Protein AF-A0A6I9YZN3-F1 (afdb_monomer_lite)

Structure (mmCIF, N/CA/C/O backbone):
data_AF-A0A6I9YZN3-F1
#
_entry.id   AF-A0A6I9YZN3-F1
#
loop_
_atom_site.group_PDB
_atom_site.id
_atom_site.type_symbol
_atom_site.label_atom_id
_atom_site.label_alt_id
_atom_site.label_comp_id
_atom_site.label_asym_id
_atom_site.label_entity_id
_atom_site.label_seq_id
_atom_site.pdbx_PDB_ins_code
_atom_site.Cartn_x
_atom_site.Cartn_y
_atom_site.Cartn_z
_atom_site.occupancy
_atom_site.B_iso_or_equiv
_atom_site.auth_seq_id
_atom_site.auth_comp_id
_atom_site.auth_asym_id
_atom_site.auth_atom_id
_atom_site.pdbx_PDB_model_num
ATOM 1 N N . MET A 1 1 ? -9.495 -5.097 -10.940 1.00 73.00 1 MET A N 1
ATOM 2 C CA . MET A 1 1 ? -10.754 -5.377 -11.654 1.00 73.00 1 MET A CA 1
ATOM 3 C C . MET A 1 1 ? -10.391 -5.830 -13.050 1.00 73.00 1 MET A C 1
ATOM 5 O O . MET A 1 1 ? -9.585 -5.156 -13.683 1.00 73.00 1 MET A O 1
ATOM 9 N N . LYS A 1 2 ? -10.881 -6.984 -13.492 1.00 85.25 2 LYS A N 1
ATOM 10 C CA . LYS A 1 2 ? -10.632 -7.451 -14.853 1.00 85.25 2 LYS A CA 1
ATOM 11 C C . LYS A 1 2 ? -11.448 -6.581 -15.829 1.00 85.25 2 LYS A C 1
ATOM 13 O O . LYS A 1 2 ? -12.649 -6.445 -15.596 1.00 85.25 2 LYS A O 1
ATOM 18 N N . PRO A 1 3 ? -10.837 -5.956 -16.854 1.00 89.50 3 PRO A N 1
ATOM 19 C CA . PRO A 1 3 ? -11.546 -5.014 -17.727 1.00 89.50 3 PRO A CA 1
ATOM 20 C C . PRO A 1 3 ? -12.723 -5.626 -18.494 1.00 89.50 3 PRO A C 1
ATOM 22 O O . PRO A 1 3 ? -13.697 -4.939 -18.764 1.00 89.50 3 PRO A O 1
ATOM 25 N N . ASP A 1 4 ? -12.628 -6.912 -18.823 1.00 93.38 4 ASP A N 1
ATOM 26 C CA . ASP A 1 4 ? -13.612 -7.672 -19.598 1.00 93.38 4 ASP A CA 1
ATOM 27 C C . ASP A 1 4 ? -14.873 -8.038 -18.802 1.00 93.38 4 ASP A C 1
ATOM 29 O O . ASP A 1 4 ? -15.977 -8.047 -19.336 1.00 93.38 4 ASP A O 1
ATOM 33 N N . SER A 1 5 ? -14.704 -8.352 -17.520 1.00 94.69 5 SER A N 1
ATOM 34 C CA . SER A 1 5 ? -15.726 -8.979 -16.678 1.00 94.69 5 SER A CA 1
ATOM 35 C C . SER A 1 5 ? -16.131 -8.129 -15.479 1.00 94.69 5 SER A C 1
ATOM 37 O O . SER A 1 5 ? -17.054 -8.492 -14.757 1.00 94.69 5 SER A O 1
ATOM 39 N N . GLY A 1 6 ? -15.417 -7.037 -15.194 1.00 92.88 6 GLY A N 1
ATOM 40 C CA . GLY A 1 6 ? -15.628 -6.238 -13.984 1.00 92.88 6 GLY A CA 1
ATOM 41 C C . GLY A 1 6 ? -15.268 -6.977 -12.686 1.00 92.88 6 GLY A C 1
ATOM 42 O O . GLY A 1 6 ? -15.415 -6.431 -11.594 1.00 92.88 6 GLY A O 1
ATOM 43 N N . ALA A 1 7 ? -14.750 -8.205 -12.770 1.00 94.56 7 ALA A N 1
ATOM 44 C CA . ALA A 1 7 ? -14.466 -9.017 -11.598 1.00 94.56 7 ALA A CA 1
ATOM 45 C C . ALA A 1 7 ? -13.313 -8.422 -10.774 1.00 94.56 7 ALA A C 1
ATOM 47 O O . ALA A 1 7 ? -12.235 -8.110 -11.298 1.00 94.56 7 ALA A O 1
ATOM 48 N N . VAL A 1 8 ? -13.507 -8.293 -9.461 1.00 91.69 8 VAL A N 1
ATOM 49 C CA . VAL A 1 8 ? -12.441 -7.903 -8.531 1.00 91.69 8 VAL A CA 1
ATOM 50 C C . VAL A 1 8 ? -11.494 -9.086 -8.349 1.00 91.69 8 VAL A C 1
ATOM 52 O O . VAL A 1 8 ? -11.886 -10.152 -7.893 1.00 91.69 8 VAL A O 1
ATOM 55 N N . SER A 1 9 ? -10.233 -8.896 -8.726 1.00 87.19 9 SER A N 1
ATOM 56 C CA . SER A 1 9 ? -9.204 -9.939 -8.666 1.00 87.19 9 SER A CA 1
ATOM 57 C C . SER A 1 9 ? -8.522 -10.037 -7.304 1.00 87.19 9 SER A C 1
ATOM 59 O O . SER A 1 9 ? -7.947 -11.071 -6.983 1.00 87.19 9 SER A O 1
ATOM 61 N N . PHE A 1 10 ? -8.520 -8.948 -6.533 1.00 88.94 10 PHE A N 1
ATOM 62 C CA . PHE A 1 10 ? -7.808 -8.865 -5.266 1.00 88.94 10 PHE A CA 1
ATOM 63 C C . PHE A 1 10 ? -8.362 -7.734 -4.400 1.00 88.94 10 PHE A C 1
ATOM 65 O O . PHE A 1 10 ? -8.725 -6.679 -4.922 1.00 88.94 10 PHE A O 1
ATOM 72 N N . VAL A 1 11 ? -8.371 -7.952 -3.085 1.00 91.50 11 VAL A N 1
ATOM 73 C CA . VAL A 1 11 ? -8.680 -6.950 -2.061 1.00 91.50 11 VAL A CA 1
ATOM 74 C C . VAL A 1 11 ? -7.557 -6.981 -1.030 1.00 91.50 11 VAL A C 1
ATOM 76 O O . VAL A 1 11 ? -7.203 -8.053 -0.538 1.00 91.50 11 VAL A O 1
ATOM 79 N N . LEU A 1 12 ? -7.011 -5.810 -0.704 1.00 93.19 12 LEU A N 1
ATOM 80 C CA . LEU A 1 12 ? -6.081 -5.621 0.407 1.00 93.19 12 LEU A CA 1
ATOM 81 C C . LEU A 1 12 ? -6.729 -4.695 1.427 1.00 93.19 12 LEU A C 1
ATOM 83 O O . LEU A 1 12 ? -7.221 -3.629 1.060 1.00 93.19 12 LEU A O 1
ATOM 87 N N . LEU A 1 13 ? -6.725 -5.105 2.690 1.00 92.44 13 LEU A N 1
ATOM 88 C CA . LEU A 1 13 ? -7.200 -4.270 3.787 1.00 92.44 13 LEU A CA 1
ATOM 89 C C . LEU A 1 13 ? -6.047 -3.430 4.340 1.00 92.44 13 LEU A C 1
ATOM 91 O O . LEU A 1 13 ? -4.896 -3.864 4.327 1.00 92.44 13 LEU A O 1
ATOM 95 N N . VAL A 1 14 ? -6.372 -2.242 4.840 1.00 92.94 14 VAL A N 1
ATOM 96 C CA . VAL A 1 14 ? -5.438 -1.394 5.585 1.00 92.94 14 VAL A CA 1
ATOM 97 C C . VAL A 1 14 ? -5.516 -1.775 7.058 1.00 92.94 14 VAL A C 1
ATOM 99 O O . VAL A 1 14 ? -6.610 -1.910 7.603 1.00 92.94 14 VAL A O 1
ATOM 102 N N . ASP A 1 15 ? -4.362 -1.916 7.698 1.00 93.38 15 ASP A N 1
ATOM 103 C CA . ASP A 1 15 ? -4.246 -2.135 9.135 1.00 93.38 15 ASP A CA 1
ATOM 104 C C . ASP A 1 15 ? -3.041 -1.372 9.705 1.00 93.38 15 ASP A C 1
ATOM 106 O O . ASP A 1 15 ? -2.413 -0.561 9.025 1.00 93.38 15 ASP A O 1
ATOM 110 N N . LYS A 1 16 ? -2.747 -1.604 10.980 1.00 92.75 16 LYS A N 1
ATOM 111 C CA . LYS A 1 16 ? -1.701 -0.907 11.733 1.00 92.75 16 LYS A CA 1
ATOM 112 C C . LYS A 1 16 ? -0.278 -1.136 11.205 1.00 92.75 16 LYS A C 1
ATOM 114 O O . LYS A 1 16 ? 0.579 -0.303 11.462 1.00 92.75 16 LYS A O 1
ATOM 119 N N . GLU A 1 17 ? -0.032 -2.231 10.483 1.00 94.38 17 GLU A N 1
ATOM 120 C CA . GLU A 1 17 ? 1.263 -2.533 9.853 1.00 94.38 17 GLU A CA 1
ATOM 121 C C . GLU A 1 17 ? 1.268 -2.151 8.367 1.00 94.38 17 GLU A C 1
ATOM 123 O O . GLU A 1 17 ? 2.126 -2.597 7.600 1.00 94.38 17 GLU A O 1
ATOM 128 N N . PHE A 1 18 ? 0.297 -1.336 7.938 1.00 96.69 18 PHE A N 1
ATOM 129 C CA . PHE A 1 18 ? 0.266 -0.820 6.583 1.00 96.69 18 PHE A CA 1
ATOM 130 C C . PHE A 1 18 ? 1.566 -0.081 6.273 1.00 96.69 18 PHE A C 1
ATOM 132 O O . PHE A 1 18 ? 1.907 0.914 6.916 1.00 96.69 18 PHE A O 1
ATOM 139 N N . SER A 1 19 ? 2.279 -0.544 5.252 1.00 97.12 19 SER A N 1
ATOM 140 C CA . SER A 1 19 ? 3.494 0.115 4.792 1.00 97.12 19 SER A CA 1
ATOM 141 C C . SER A 1 19 ? 3.633 0.042 3.283 1.00 97.12 19 SER A C 1
ATOM 143 O O . SER A 1 19 ? 3.126 -0.868 2.625 1.00 97.12 19 SER A O 1
ATOM 145 N N . ILE A 1 20 ? 4.326 1.037 2.737 1.00 97.75 20 ILE A N 1
ATOM 146 C CA . ILE A 1 20 ? 4.617 1.143 1.316 1.00 97.75 20 ILE A CA 1
ATOM 147 C C . ILE A 1 20 ? 6.130 1.165 1.128 1.00 97.75 20 ILE A C 1
ATOM 149 O O . ILE A 1 20 ? 6.838 1.946 1.760 1.00 97.75 20 ILE A O 1
ATOM 153 N N . LYS A 1 21 ? 6.628 0.320 0.226 1.00 97.81 21 LYS A N 1
ATOM 154 C CA . LYS A 1 21 ? 8.042 0.253 -0.151 1.00 97.81 21 LYS A CA 1
ATOM 155 C C . LYS A 1 21 ? 8.189 0.324 -1.661 1.00 97.81 21 LYS A C 1
ATOM 157 O O . LYS A 1 21 ? 7.406 -0.271 -2.400 1.00 97.81 21 LYS A O 1
ATOM 162 N N . ILE A 1 22 ? 9.202 1.041 -2.135 1.00 97.31 22 ILE A N 1
ATOM 163 C CA . ILE A 1 22 ? 9.393 1.306 -3.564 1.00 97.31 22 ILE A CA 1
ATOM 164 C C . ILE A 1 22 ? 10.802 0.909 -3.988 1.00 97.31 22 ILE A C 1
ATOM 166 O O . ILE A 1 22 ? 11.780 1.156 -3.289 1.00 97.31 22 ILE A O 1
ATOM 170 N N . GLY A 1 23 ? 10.903 0.340 -5.187 1.00 93.50 23 GLY A N 1
ATOM 171 C CA . GLY A 1 23 ? 12.172 0.107 -5.867 1.00 93.50 23 GLY A CA 1
ATOM 172 C C . GLY A 1 23 ? 12.638 -1.345 -5.836 1.00 93.50 23 GLY A C 1
ATOM 173 O O . GLY A 1 23 ? 12.110 -2.198 -5.123 1.00 93.50 23 GLY A O 1
ATOM 174 N N . LYS A 1 24 ? 13.650 -1.638 -6.659 1.00 94.44 24 LYS A N 1
ATOM 175 C CA . LYS A 1 24 ? 14.101 -3.011 -6.937 1.00 94.44 24 LYS A CA 1
ATOM 176 C C . LYS A 1 24 ? 14.565 -3.766 -5.693 1.00 94.44 24 LYS A C 1
ATOM 178 O O . LYS A 1 24 ? 14.306 -4.956 -5.599 1.00 94.44 24 LYS A O 1
ATOM 183 N N . LYS A 1 25 ? 15.236 -3.090 -4.759 1.00 95.31 25 LYS A N 1
ATOM 184 C CA . LYS A 1 25 ? 15.745 -3.720 -3.534 1.00 95.31 25 LYS A CA 1
ATOM 185 C C . LYS A 1 25 ? 14.611 -4.242 -2.646 1.00 95.31 25 LYS A C 1
ATOM 187 O O . LYS A 1 25 ? 14.704 -5.348 -2.141 1.00 95.31 25 LYS A O 1
ATOM 192 N N . GLU A 1 26 ? 13.539 -3.467 -2.509 1.00 95.38 26 GLU A N 1
ATOM 193 C CA . GLU A 1 26 ? 12.424 -3.790 -1.609 1.00 95.38 26 GLU A CA 1
ATOM 194 C C . GLU A 1 26 ? 11.379 -4.725 -2.238 1.00 95.38 26 GLU A C 1
ATOM 196 O O . GLU A 1 26 ? 10.598 -5.371 -1.538 1.00 95.38 26 GLU A O 1
ATOM 201 N N . THR A 1 27 ? 11.323 -4.761 -3.572 1.00 96.50 27 THR A N 1
ATOM 202 C CA . THR A 1 27 ? 10.222 -5.393 -4.324 1.00 96.50 27 THR A CA 1
ATOM 203 C C . THR A 1 27 ? 10.672 -6.476 -5.298 1.00 96.50 27 THR A C 1
ATOM 205 O O . THR A 1 27 ? 9.841 -7.047 -6.005 1.00 96.50 27 THR A O 1
ATOM 208 N N . GLU A 1 28 ? 11.985 -6.676 -5.430 1.00 96.19 28 GLU A N 1
ATOM 209 C CA . GLU A 1 28 ? 12.616 -7.554 -6.425 1.00 96.19 28 GLU A CA 1
ATOM 210 C C . GLU A 1 28 ? 12.203 -7.236 -7.880 1.00 96.19 28 GLU A C 1
ATOM 212 O O . GLU A 1 28 ? 12.475 -7.987 -8.814 1.00 96.19 28 GLU A O 1
ATOM 217 N N . THR A 1 29 ? 11.584 -6.070 -8.109 1.00 95.00 29 THR A N 1
ATOM 218 C CA . THR A 1 29 ? 11.037 -5.636 -9.397 1.00 95.00 29 THR A CA 1
ATOM 219 C C . THR A 1 29 ? 11.573 -4.253 -9.766 1.00 95.00 29 THR A C 1
ATOM 221 O O . THR A 1 29 ? 11.550 -3.329 -8.958 1.00 95.00 29 THR A O 1
ATOM 224 N N . LYS A 1 30 ? 12.030 -4.073 -11.018 1.00 92.62 30 LYS A N 1
ATOM 225 C CA . LYS A 1 30 ? 12.727 -2.857 -11.499 1.00 92.62 30 LYS A CA 1
ATOM 226 C C . LYS A 1 30 ? 12.017 -1.540 -11.130 1.00 92.62 30 LYS A C 1
ATOM 228 O O . LYS A 1 30 ? 12.694 -0.596 -10.737 1.00 92.62 30 LYS A O 1
ATOM 233 N N . TYR A 1 31 ? 10.684 -1.508 -11.192 1.00 96.31 31 TYR A N 1
ATOM 234 C CA . TYR A 1 31 ? 9.827 -0.388 -10.771 1.00 96.31 31 TYR A CA 1
ATOM 235 C C . TYR A 1 31 ? 8.665 -0.892 -9.905 1.00 96.31 31 TYR A C 1
ATOM 237 O O . TYR A 1 31 ? 7.499 -0.608 -1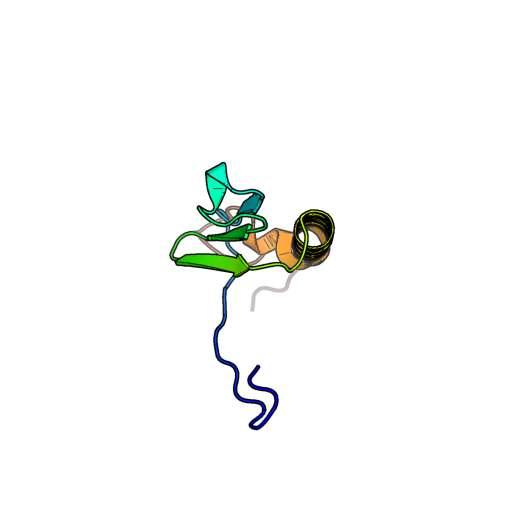0.176 1.00 96.31 31 TYR A O 1
ATOM 245 N N . GLY A 1 32 ? 8.978 -1.746 -8.931 1.00 97.81 32 GLY A N 1
ATOM 246 C CA . GLY A 1 32 ? 7.972 -2.296 -8.036 1.00 97.81 32 GLY A CA 1
ATOM 247 C C . GLY A 1 32 ? 7.564 -1.316 -6.939 1.00 97.81 32 GLY A C 1
ATOM 248 O O . GLY A 1 32 ? 8.384 -0.549 -6.427 1.00 97.81 32 GLY A O 1
ATOM 249 N N . LEU A 1 33 ? 6.292 -1.404 -6.573 1.00 98.06 33 LEU A N 1
ATOM 250 C CA . LEU A 1 33 ? 5.673 -0.796 -5.403 1.00 98.06 33 LEU A CA 1
ATOM 251 C C . LEU A 1 33 ? 5.084 -1.941 -4.571 1.00 98.06 33 LEU A C 1
ATOM 253 O O . LEU A 1 33 ? 4.214 -2.662 -5.053 1.00 98.06 33 LEU A O 1
ATOM 257 N N . ARG A 1 34 ? 5.581 -2.143 -3.353 1.00 97.56 34 ARG A N 1
ATOM 258 C CA . ARG A 1 34 ? 5.100 -3.164 -2.420 1.00 97.56 34 ARG A CA 1
ATOM 259 C C . ARG A 1 34 ? 4.258 -2.503 -1.343 1.00 97.56 34 ARG A C 1
ATOM 261 O O . ARG A 1 34 ? 4.688 -1.516 -0.756 1.00 97.56 34 ARG A O 1
ATOM 268 N N . ILE A 1 35 ? 3.081 -3.063 -1.107 1.00 97.69 35 ILE A N 1
ATOM 269 C CA . ILE A 1 35 ? 2.174 -2.678 -0.034 1.00 97.69 35 ILE A CA 1
ATOM 270 C C . ILE A 1 35 ? 2.061 -3.873 0.900 1.00 97.69 35 ILE A C 1
ATOM 272 O O . ILE A 1 35 ? 1.669 -4.957 0.462 1.00 97.69 35 ILE A O 1
ATOM 276 N N . ASP A 1 36 ? 2.408 -3.672 2.160 1.00 97.25 36 ASP A N 1
ATOM 277 C CA . ASP A 1 36 ? 2.332 -4.692 3.198 1.00 97.25 36 ASP A CA 1
ATOM 278 C C . ASP A 1 36 ? 1.233 -4.343 4.201 1.00 97.25 36 ASP A C 1
ATOM 280 O O . ASP A 1 36 ? 0.920 -3.172 4.405 1.00 97.25 36 ASP A O 1
ATOM 284 N N . ASN A 1 37 ? 0.648 -5.372 4.806 1.00 95.88 37 ASN A N 1
ATOM 285 C CA . ASN A 1 37 ? -0.191 -5.295 5.997 1.00 95.88 37 ASN A CA 1
ATOM 286 C C . ASN A 1 37 ? 0.144 -6.497 6.911 1.00 95.88 37 ASN A C 1
ATOM 288 O O . ASN A 1 37 ? 1.040 -7.281 6.587 1.00 95.88 37 ASN A O 1
ATOM 292 N N . LEU A 1 38 ? -0.568 -6.699 8.023 1.00 93.75 38 LEU A N 1
ATOM 293 C CA . LEU A 1 38 ? -0.280 -7.793 8.970 1.00 93.75 38 LEU A CA 1
ATOM 294 C C . LEU A 1 38 ? -0.293 -9.197 8.353 1.00 93.75 38 LEU A C 1
ATOM 296 O O . LEU A 1 38 ? 0.332 -10.112 8.881 1.00 93.75 38 LEU A O 1
ATOM 300 N N . SER A 1 39 ? -1.073 -9.401 7.294 1.00 94.69 39 SER A N 1
ATOM 301 C CA . SER A 1 39 ? -1.381 -10.732 6.764 1.00 94.69 39 SER A CA 1
ATOM 302 C C . SER A 1 39 ? -0.828 -10.983 5.366 1.00 94.69 39 SER A C 1
ATOM 304 O O . SER A 1 39 ? -0.714 -12.139 4.959 1.00 94.69 39 SER A O 1
ATOM 306 N N . ARG A 1 40 ? -0.587 -9.933 4.573 1.00 95.88 40 ARG A N 1
ATOM 307 C CA . ARG A 1 40 ? -0.322 -10.047 3.136 1.00 95.88 40 ARG A CA 1
ATOM 308 C C . ARG A 1 40 ? 0.586 -8.936 2.625 1.00 95.88 40 ARG A C 1
ATOM 310 O O . ARG A 1 40 ? 0.574 -7.811 3.112 1.00 95.88 40 ARG A O 1
ATOM 317 N N . SER A 1 41 ? 1.275 -9.269 1.541 1.00 95.38 41 SER A N 1
ATOM 318 C CA . SER A 1 41 ? 2.046 -8.345 0.714 1.00 95.38 41 SER A CA 1
ATOM 319 C C . SER A 1 41 ? 1.470 -8.320 -0.699 1.00 95.38 41 SER A C 1
ATOM 321 O O . SER A 1 41 ? 1.209 -9.372 -1.284 1.00 95.38 41 SER A O 1
ATOM 323 N N . LEU A 1 42 ? 1.300 -7.130 -1.270 1.00 95.94 42 LEU A N 1
ATOM 324 C CA . LEU A 1 42 ? 0.925 -6.915 -2.667 1.00 95.94 42 LEU A CA 1
ATOM 325 C C . LEU A 1 42 ? 2.053 -6.175 -3.383 1.00 95.94 42 LEU A C 1
ATOM 327 O O . LEU A 1 42 ? 2.448 -5.098 -2.952 1.00 95.94 42 LEU A O 1
ATOM 331 N N . ILE A 1 43 ? 2.532 -6.714 -4.506 1.00 96.25 43 ILE A N 1
ATOM 332 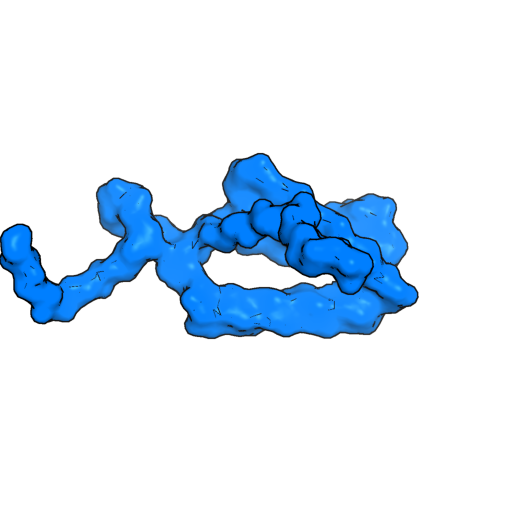C CA . ILE A 1 43 ? 3.514 -6.036 -5.361 1.00 96.25 43 ILE A CA 1
ATOM 333 C C . ILE A 1 43 ? 2.829 -5.568 -6.643 1.00 96.25 43 ILE A C 1
ATOM 335 O O . ILE A 1 43 ? 2.328 -6.370 -7.432 1.00 96.25 43 ILE A O 1
ATOM 339 N N . LEU A 1 44 ? 2.855 -4.259 -6.871 1.00 95.50 44 LEU A N 1
ATOM 340 C CA . LEU A 1 44 ? 2.432 -3.609 -8.101 1.00 95.50 44 LEU A CA 1
ATOM 341 C C . LEU A 1 44 ? 3.655 -3.379 -8.991 1.00 95.50 44 LEU A C 1
ATOM 343 O O . LEU A 1 44 ? 4.643 -2.770 -8.576 1.00 95.50 44 LEU A O 1
ATOM 347 N N . LYS A 1 45 ? 3.593 -3.870 -10.231 1.00 96.19 45 LYS A N 1
ATOM 348 C CA . LYS A 1 45 ? 4.627 -3.631 -11.243 1.00 96.19 45 LYS A CA 1
ATOM 349 C C . LYS A 1 45 ? 4.254 -2.389 -12.041 1.00 96.19 45 LYS A C 1
ATOM 351 O O . LYS A 1 45 ? 3.246 -2.393 -12.742 1.00 96.19 45 LYS A O 1
ATOM 356 N N . CYS A 1 46 ? 5.054 -1.334 -11.943 1.00 96.62 46 CYS A N 1
ATOM 357 C CA . CYS A 1 46 ? 4.815 -0.101 -12.683 1.00 96.62 46 CYS A CA 1
ATOM 358 C C . CYS A 1 46 ? 5.648 -0.040 -13.972 1.00 96.62 46 CYS A C 1
ATOM 360 O O . CYS A 1 46 ? 6.706 -0.657 -14.086 1.00 96.62 46 CYS A O 1
ATOM 362 N N . ASN A 1 47 ? 5.195 0.770 -14.931 1.00 95.69 47 ASN A N 1
ATOM 363 C CA . ASN A 1 47 ? 5.902 0.968 -16.204 1.00 95.69 47 ASN A CA 1
ATOM 364 C C . ASN A 1 47 ? 7.151 1.859 -16.069 1.00 95.69 47 ASN A C 1
ATOM 366 O O . ASN A 1 47 ? 8.022 1.841 -16.933 1.00 95.69 47 ASN A O 1
ATOM 370 N N . SER A 1 48 ? 7.243 2.659 -15.003 1.00 96.69 48 SER A N 1
ATOM 371 C CA . SER A 1 48 ? 8.374 3.549 -14.734 1.00 96.69 48 SER A CA 1
ATOM 372 C C . SER A 1 48 ? 8.540 3.784 -13.234 1.00 96.69 48 SER A C 1
ATOM 374 O O . SER A 1 48 ? 7.592 3.622 -12.461 1.00 96.69 48 SER A O 1
ATOM 376 N N . TYR A 1 49 ? 9.733 4.220 -12.821 1.00 96.38 49 TYR A N 1
ATOM 377 C CA . TYR A 1 49 ? 9.989 4.600 -11.429 1.00 96.38 49 TYR A CA 1
ATOM 378 C C . TYR A 1 49 ? 9.099 5.767 -10.978 1.00 96.38 49 TYR A C 1
ATOM 380 O O . TYR A 1 49 ? 8.563 5.751 -9.876 1.00 96.38 49 TYR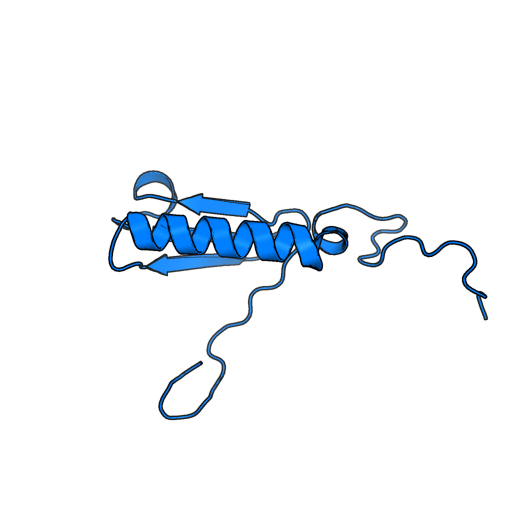 A O 1
ATOM 388 N N . ARG A 1 50 ? 8.858 6.742 -11.866 1.00 97.50 50 ARG A N 1
ATOM 389 C CA . ARG A 1 50 ? 7.959 7.869 -11.590 1.00 97.50 50 ARG A CA 1
ATOM 390 C C . ARG A 1 50 ? 6.525 7.409 -11.326 1.00 97.50 50 ARG A C 1
ATOM 392 O O . ARG A 1 50 ? 5.905 7.921 -10.405 1.00 97.50 50 ARG A O 1
ATOM 399 N N . HIS A 1 51 ? 6.014 6.430 -12.078 1.00 97.56 51 HIS A N 1
ATOM 400 C CA . HIS A 1 51 ? 4.700 5.848 -11.791 1.00 97.56 51 HIS A CA 1
ATOM 401 C C . HIS A 1 51 ? 4.664 5.143 -10.432 1.00 97.56 51 HIS A C 1
ATOM 403 O O . HIS A 1 51 ? 3.670 5.276 -9.728 1.00 97.56 51 HIS A O 1
ATOM 409 N N . ALA A 1 52 ? 5.729 4.431 -10.050 1.00 97.88 52 ALA A N 1
ATOM 410 C CA . ALA A 1 52 ? 5.802 3.801 -8.732 1.00 97.88 52 ALA A CA 1
ATOM 411 C C . ALA A 1 52 ? 5.753 4.844 -7.601 1.00 97.88 52 ALA A C 1
ATOM 413 O O . ALA A 1 52 ? 5.002 4.663 -6.648 1.00 97.88 52 ALA A O 1
ATOM 414 N N . LEU A 1 53 ? 6.482 5.959 -7.744 1.00 97.75 53 LEU A N 1
ATOM 415 C CA . LEU A 1 53 ? 6.432 7.081 -6.798 1.00 97.75 53 LEU A CA 1
ATOM 416 C C . LEU A 1 53 ? 5.049 7.734 -6.737 1.00 97.75 53 LEU A C 1
ATOM 418 O O . LEU A 1 53 ? 4.523 7.933 -5.649 1.00 97.75 53 L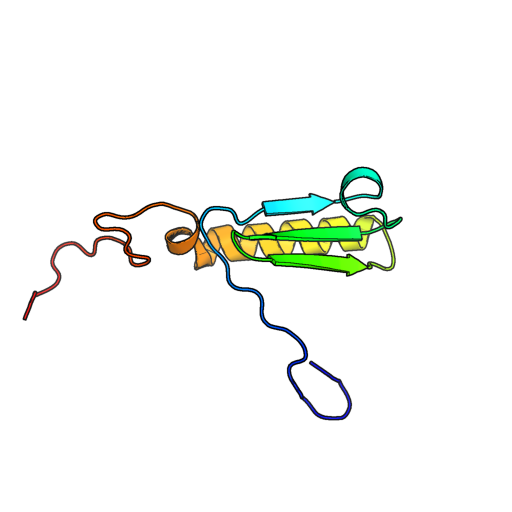EU A O 1
ATOM 422 N N . TRP A 1 54 ? 4.446 8.030 -7.892 1.00 97.94 54 TRP A N 1
ATOM 423 C CA . TRP A 1 54 ? 3.111 8.631 -7.962 1.00 97.94 54 TRP A CA 1
ATOM 424 C C . TRP A 1 54 ? 2.052 7.764 -7.285 1.00 97.94 54 TRP A C 1
ATOM 426 O O . TRP A 1 54 ? 1.261 8.270 -6.493 1.00 97.94 54 TRP A O 1
ATOM 436 N N . TRP A 1 55 ? 2.055 6.458 -7.561 1.00 97.75 55 TRP A N 1
ATOM 437 C CA . TRP A 1 55 ? 1.137 5.535 -6.903 1.00 97.75 55 TRP A CA 1
ATOM 438 C C . TRP A 1 55 ? 1.418 5.408 -5.411 1.00 97.75 55 TRP A C 1
ATOM 440 O O . TRP A 1 55 ? 0.474 5.440 -4.627 1.00 97.75 55 TRP A O 1
ATOM 450 N N . GLY A 1 56 ? 2.687 5.294 -5.011 1.00 97.50 56 GLY A N 1
ATOM 451 C CA . GLY A 1 56 ? 3.058 5.217 -3.601 1.00 97.50 56 GLY A CA 1
ATOM 452 C C . GLY A 1 56 ? 2.564 6.426 -2.811 1.00 97.50 56 GLY A C 1
ATOM 453 O O . GLY A 1 56 ? 1.834 6.252 -1.840 1.00 97.50 56 GLY A O 1
ATOM 454 N N . GLN A 1 57 ? 2.867 7.633 -3.292 1.00 97.88 57 GLN A N 1
ATOM 455 C CA . GLN A 1 57 ? 2.437 8.878 -2.660 1.00 97.88 57 GLN A CA 1
ATOM 456 C C . GLN A 1 57 ? 0.909 9.009 -2.634 1.00 97.88 57 GLN A C 1
ATOM 458 O O . GLN A 1 57 ? 0.336 9.298 -1.590 1.00 97.88 57 GLN A O 1
ATOM 463 N N . GLY A 1 58 ? 0.228 8.750 -3.755 1.00 98.12 58 GLY A N 1
ATOM 464 C CA . GLY A 1 58 ? -1.228 8.883 -3.822 1.00 98.12 58 GLY A CA 1
ATOM 465 C C . GLY A 1 58 ? -1.967 7.916 -2.890 1.00 98.12 58 GLY A C 1
ATOM 466 O O . GLY A 1 58 ? -2.951 8.296 -2.256 1.00 98.12 58 GLY A O 1
ATOM 467 N N . ILE A 1 59 ? -1.487 6.673 -2.770 1.00 97.25 59 ILE A N 1
ATOM 468 C CA . ILE A 1 59 ? -2.065 5.690 -1.844 1.00 97.25 59 ILE A CA 1
ATOM 469 C C . ILE A 1 59 ? -1.770 6.091 -0.398 1.00 97.25 59 ILE A C 1
ATOM 471 O O . ILE A 1 59 ? -2.680 6.055 0.430 1.00 97.25 59 ILE A O 1
ATOM 475 N N . GLU A 1 60 ? -0.535 6.493 -0.092 1.00 97.00 60 GLU A N 1
ATOM 476 C CA . GLU A 1 60 ? -0.157 6.942 1.248 1.00 97.00 60 GLU A CA 1
ATOM 477 C C . GLU A 1 60 ? -1.008 8.133 1.696 1.00 97.00 60 GLU A C 1
ATOM 479 O O . GLU A 1 60 ? -1.635 8.071 2.750 1.00 97.00 60 GLU A O 1
ATOM 484 N N . GLU A 1 61 ? -1.127 9.174 0.872 1.00 98.06 61 GLU A N 1
ATOM 485 C CA . GLU A 1 61 ? -1.957 10.345 1.161 1.00 98.06 61 GLU A CA 1
ATOM 486 C C . GLU A 1 61 ? -3.431 9.968 1.358 1.00 98.06 61 GLU A C 1
ATOM 488 O O . GLU A 1 61 ? -4.078 10.444 2.295 1.00 98.06 61 GLU A O 1
ATOM 493 N N . PHE A 1 62 ? -3.973 9.078 0.521 1.00 97.56 62 PHE A N 1
ATOM 494 C CA . PHE A 1 62 ? -5.353 8.615 0.650 1.00 97.56 62 PHE A CA 1
ATOM 495 C C . PHE A 1 62 ? -5.588 7.869 1.967 1.00 97.56 62 PHE A C 1
ATOM 497 O O . PHE A 1 62 ? -6.576 8.130 2.661 1.00 97.56 62 PHE A O 1
ATOM 504 N N . VAL A 1 63 ? -4.690 6.952 2.325 1.00 96.12 63 VAL A N 1
ATOM 505 C CA . VAL A 1 63 ? -4.786 6.147 3.547 1.00 96.12 63 VAL A CA 1
ATOM 506 C C . VAL A 1 63 ? -4.555 7.014 4.782 1.00 96.12 63 VAL A C 1
ATOM 508 O O . VAL A 1 63 ? -5.311 6.920 5.747 1.00 96.12 63 VAL A O 1
ATOM 511 N N . GLN A 1 64 ? -3.598 7.936 4.737 1.00 94.94 64 GLN A N 1
ATOM 512 C CA . GLN A 1 64 ? -3.389 8.902 5.809 1.00 94.94 64 GLN A CA 1
ATOM 513 C C . GLN A 1 64 ? -4.567 9.861 5.949 1.00 94.94 64 GLN A C 1
ATOM 515 O O . GLN A 1 64 ? -4.864 10.283 7.055 1.00 94.94 64 GLN A O 1
ATOM 520 N N . LYS A 1 65 ? -5.284 10.215 4.882 1.00 96.06 65 LYS A N 1
ATOM 521 C CA . LYS A 1 65 ? -6.456 11.095 4.992 1.00 96.06 65 LYS A CA 1
ATOM 522 C C . LYS A 1 65 ? -7.695 10.362 5.507 1.00 96.06 65 LYS A C 1
ATOM 524 O O . LYS A 1 65 ? -8.391 10.887 6.371 1.00 96.06 65 LYS A O 1
ATOM 529 N N . ASN A 1 66 ? -7.964 9.164 4.991 1.00 94.50 66 ASN A N 1
ATOM 530 C CA . ASN A 1 66 ? -9.251 8.482 5.173 1.00 94.50 66 ASN A CA 1
ATOM 531 C C . ASN A 1 66 ? -9.176 7.243 6.081 1.00 94.50 66 ASN A C 1
ATOM 533 O O . ASN A 1 66 ? -10.194 6.782 6.587 1.00 94.50 66 ASN A O 1
ATOM 537 N N . GLY A 1 67 ? -7.981 6.695 6.292 1.00 91.69 67 GLY A N 1
ATOM 538 C CA . GLY A 1 67 ? -7.749 5.414 6.957 1.00 91.69 67 GLY A CA 1
ATOM 539 C C . GLY A 1 67 ? -7.059 5.501 8.318 1.00 91.69 67 GLY A C 1
ATOM 540 O O . GLY A 1 67 ? -6.744 4.455 8.876 1.00 91.69 67 GLY A O 1
ATOM 541 N N . LYS A 1 68 ? -6.840 6.698 8.889 1.00 91.00 68 LYS A N 1
ATOM 542 C CA . LYS A 1 68 ? -6.056 6.889 10.136 1.00 91.00 68 LYS A CA 1
ATOM 543 C C . LYS A 1 68 ? -6.467 5.988 11.296 1.00 91.00 68 LYS A C 1
ATOM 545 O O . LYS A 1 68 ? -5.628 5.620 12.110 1.00 91.00 68 LYS A O 1
ATOM 550 N N . ASN A 1 69 ? -7.752 5.655 11.401 1.00 90.94 69 ASN A N 1
ATOM 551 C CA . ASN A 1 69 ? -8.230 4.774 12.460 1.00 90.94 69 ASN A CA 1
ATOM 552 C C . ASN A 1 69 ? -7.657 3.362 12.313 1.00 90.94 69 ASN A C 1
ATOM 554 O O . ASN A 1 69 ? -7.310 2.754 13.311 1.00 90.94 69 ASN A O 1
ATOM 558 N N . PHE A 1 70 ? -7.470 2.858 11.101 1.00 91.88 70 PHE A N 1
ATOM 559 C CA . PHE A 1 70 ? -6.941 1.511 10.895 1.00 91.88 70 PHE A CA 1
ATOM 560 C C . PHE A 1 70 ? -5.427 1.426 11.111 1.00 91.88 70 PHE A C 1
ATOM 562 O O . PHE A 1 70 ? -4.926 0.350 11.411 1.00 91.88 70 PHE A O 1
ATOM 569 N N . LEU A 1 71 ? -4.716 2.554 11.023 1.00 92.44 71 LEU A N 1
ATOM 570 C CA .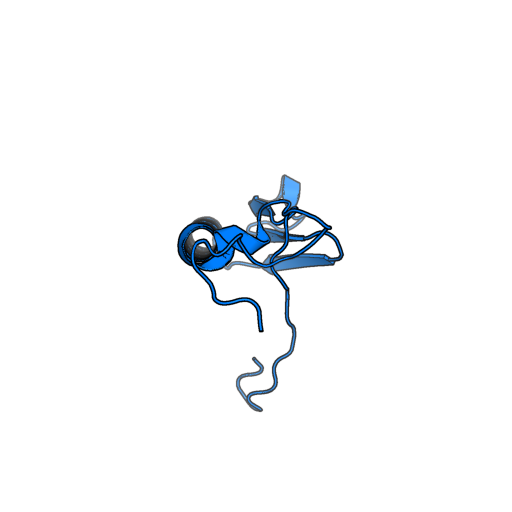 LEU A 1 71 ? -3.257 2.632 11.159 1.00 92.44 71 LEU A CA 1
ATOM 571 C C . LEU A 1 71 ? -2.756 2.609 12.610 1.00 92.44 71 LEU A C 1
ATOM 573 O O . LEU A 1 71 ? -1.554 2.688 12.848 1.00 92.44 71 LEU A O 1
ATOM 577 N N . LYS A 1 72 ? -3.654 2.566 13.597 1.00 90.00 72 LYS A N 1
ATOM 578 C CA . LYS A 1 72 ? -3.288 2.659 15.012 1.00 90.00 72 LYS A CA 1
ATOM 579 C C . LYS A 1 72 ? -4.004 1.621 15.855 1.00 90.00 72 LYS A C 1
ATOM 581 O O . LYS A 1 72 ? -5.063 1.110 15.503 1.00 90.00 72 LYS A O 1
ATOM 586 N N . HIS A 1 73 ? -3.427 1.361 17.018 1.00 88.62 73 HIS A N 1
ATOM 587 C CA . HIS A 1 73 ? -4.080 0.586 18.057 1.00 88.62 73 HIS A CA 1
ATOM 588 C C . HIS A 1 73 ? -5.195 1.394 18.726 1.00 88.62 73 HIS A C 1
ATOM 590 O O . HIS A 1 73 ? -4.996 2.558 19.078 1.00 88.62 73 HIS A O 1
ATOM 596 N N . HIS A 1 74 ? -6.338 0.752 18.970 1.00 88.69 74 HIS A N 1
ATOM 597 C CA . HIS A 1 74 ? -7.392 1.299 19.826 1.00 88.69 74 HIS A CA 1
ATOM 598 C C . HIS A 1 74 ? -7.602 0.443 21.068 1.00 88.69 74 HIS A C 1
ATOM 600 O O . HIS A 1 74 ? -7.153 -0.704 21.164 1.00 88.69 74 HIS A O 1
ATOM 606 N N . ARG A 1 75 ? -8.326 1.019 22.030 1.00 85.69 75 ARG A N 1
ATOM 607 C CA . ARG A 1 75 ? -8.716 0.344 23.267 1.00 85.69 75 ARG A CA 1
ATOM 608 C C . ARG A 1 75 ? -9.464 -0.956 22.943 1.00 85.69 75 ARG A C 1
ATOM 610 O O . ARG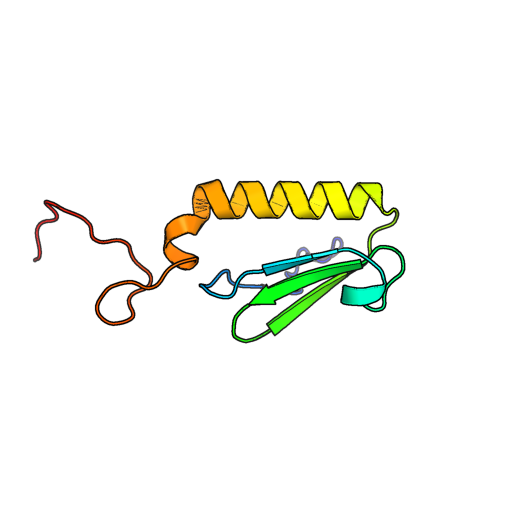 A 1 75 ? -10.261 -1.004 22.008 1.00 85.69 75 ARG A O 1
ATOM 617 N N . PHE A 1 76 ? -9.185 -1.999 23.723 1.00 87.00 76 PHE A N 1
ATOM 618 C CA . PHE A 1 76 ? -9.793 -3.330 23.585 1.00 87.00 76 PHE A CA 1
ATOM 619 C C . PHE A 1 76 ? -9.559 -4.021 22.229 1.00 87.00 76 PHE A C 1
ATOM 621 O O . PHE A 1 76 ? -10.309 -4.920 21.868 1.00 87.00 76 PHE A O 1
ATOM 628 N N . GLY A 1 77 ? -8.543 -3.608 21.462 1.00 82.50 77 GLY A N 1
ATOM 629 C CA . GLY A 1 77 ? -8.278 -4.188 20.142 1.00 82.50 77 GLY A CA 1
ATOM 630 C C . GLY A 1 77 ? -9.313 -3.806 19.078 1.00 82.50 77 GLY A C 1
ATOM 631 O O . GLY A 1 77 ? -9.394 -4.468 18.049 1.00 82.50 77 GLY A O 1
ATOM 632 N N . SER A 1 78 ? -10.102 -2.753 19.316 1.00 82.12 78 SER A N 1
ATOM 633 C CA . SER A 1 78 ? -11.045 -2.221 18.331 1.00 82.12 78 SER A CA 1
ATOM 634 C C . SER A 1 78 ? -10.325 -1.632 17.107 1.00 82.12 78 SER A C 1
ATOM 636 O O . SER A 1 78 ? -9.160 -1.239 17.179 1.00 82.12 78 SER A O 1
ATOM 638 N N . TYR A 1 79 ? -11.049 -1.522 15.993 1.00 79.00 79 TYR A N 1
ATOM 639 C CA . TYR A 1 79 ? -10.636 -0.788 14.787 1.00 79.00 79 TYR A CA 1
ATOM 640 C C . TYR A 1 79 ? -11.306 0.592 14.677 1.00 79.00 79 TYR A C 1
ATOM 642 O O . TYR A 1 79 ? -10.948 1.403 13.821 1.00 79.00 79 TYR A O 1
ATOM 650 N N . ALA A 1 80 ? -12.298 0.859 15.530 1.00 82.25 80 ALA A N 1
ATOM 651 C CA . ALA A 1 80 ? -13.029 2.115 15.562 1.00 82.25 80 ALA A CA 1
ATOM 652 C C . ALA A 1 80 ? -12.374 3.099 16.536 1.00 82.25 80 ALA A C 1
ATOM 654 O O . ALA A 1 80 ? -11.972 2.724 17.638 1.00 82.25 80 ALA A O 1
ATOM 655 N N . ALA A 1 81 ? -12.323 4.372 16.137 1.00 82.00 81 ALA A N 1
ATOM 656 C CA . ALA A 1 81 ? -11.940 5.445 17.042 1.00 82.00 81 ALA A CA 1
ATOM 657 C C . ALA A 1 81 ? -12.925 5.570 18.207 1.00 82.00 81 ALA A C 1
ATOM 659 O O . ALA A 1 81 ? -14.115 5.286 18.070 1.00 82.00 81 ALA A O 1
ATOM 660 N N . ILE A 1 82 ? -12.415 6.063 19.335 1.00 80.62 82 ILE A N 1
ATOM 661 C CA . ILE A 1 82 ? -13.250 6.496 20.452 1.00 80.62 82 ILE A CA 1
ATOM 662 C C . ILE A 1 82 ? -14.147 7.625 19.945 1.00 80.62 82 ILE A C 1
ATOM 664 O O . ILE A 1 82 ? -13.651 8.631 19.439 1.00 80.62 82 ILE A O 1
ATOM 668 N N . GLN A 1 83 ? -15.458 7.438 20.069 1.00 82.12 83 GLN A N 1
ATOM 669 C CA . GLN A 1 83 ? -16.432 8.483 19.798 1.00 82.12 83 GLN A CA 1
ATOM 670 C C . GLN A 1 83 ? -16.927 9.056 21.126 1.00 82.12 83 GLN A C 1
ATOM 672 O O . GLN A 1 83 ? -17.671 8.407 21.865 1.00 82.12 83 GLN A O 1
ATOM 677 N N . GLU A 1 84 ? -16.482 10.268 21.440 1.00 81.38 84 GLU A N 1
ATOM 678 C CA . GLU A 1 84 ? -16.949 11.016 22.607 1.00 81.38 84 GLU A CA 1
ATOM 679 C C . GLU A 1 84 ? -18.408 11.453 22.414 1.00 81.38 84 GLU A C 1
ATOM 681 O O . GLU A 1 84 ? -18.836 11.728 21.296 1.00 81.38 84 GLU A O 1
ATOM 686 N N . ASN A 1 85 ? -19.177 11.520 23.505 1.00 81.81 85 ASN A N 1
ATOM 687 C CA . ASN A 1 85 ? -20.591 11.937 23.508 1.00 81.81 85 ASN A CA 1
ATOM 688 C C . ASN A 1 85 ? -21.537 11.067 22.661 1.00 81.81 85 ASN A C 1
ATOM 690 O O . ASN A 1 85 ? -22.634 11.494 22.301 1.00 81.81 85 ASN A O 1
ATOM 694 N N . THR A 1 86 ? -21.143 9.828 22.375 1.00 75.62 86 THR A N 1
ATOM 695 C CA . THR A 1 86 ? -22.039 8.854 21.749 1.00 75.62 86 THR A CA 1
ATOM 696 C C . THR A 1 86 ? -22.943 8.262 22.817 1.00 75.62 86 THR A C 1
ATOM 698 O O . THR A 1 86 ? -22.455 7.765 23.833 1.00 75.62 86 THR A O 1
ATOM 701 N N . LEU A 1 87 ? -24.258 8.293 22.600 1.00 75.69 87 LEU A N 1
ATOM 702 C CA . LEU A 1 87 ? -25.196 7.576 23.459 1.00 75.69 87 LEU A CA 1
ATOM 703 C C . LEU A 1 87 ? -24.917 6.075 23.320 1.00 75.69 87 LEU A C 1
ATOM 705 O O . LEU A 1 87 ? -25.231 5.474 22.292 1.00 75.69 87 LEU A O 1
ATOM 709 N N . ALA A 1 88 ? -24.308 5.477 24.342 1.00 65.25 88 ALA A N 1
ATOM 710 C CA . ALA A 1 88 ? -24.321 4.032 24.494 1.00 65.25 88 ALA A CA 1
ATOM 711 C C . ALA A 1 88 ? -25.777 3.629 24.767 1.00 65.25 88 ALA A C 1
ATOM 713 O O . ALA A 1 88 ? -26.370 4.103 25.736 1.00 65.25 88 ALA A O 1
ATOM 714 N N . LYS A 1 89 ? -26.369 2.841 23.869 1.00 51.97 89 LYS A N 1
ATOM 715 C CA . LYS A 1 89 ? -27.637 2.161 24.141 1.00 51.97 89 LYS A CA 1
ATOM 716 C C . LYS A 1 89 ? -27.373 0.860 24.877 1.00 51.97 89 LYS A C 1
ATOM 718 O O . LYS A 1 89 ? -26.376 0.196 24.515 1.00 51.97 89 LYS A O 1
#

Sequence (89 aa):
MKPDSGAVSFVLLVDKEFSIKIGKKETETKYGLRIDNLSRSLILKCNSYRHALWWGQGIEEFVQKNGKNFLKHHRFGSYAAIQENTLAK

pLDDT: mean 91.78, std 7.84, range [51.97, 98.12]

Radius of gyration: 16.42 Å; chains: 1; bounding box: 43×23×44 Å

Organism: NCBI:txid35019

Foldseek 3Di:
DPPVPPDDPDDDDFAQQWDWDFACVVQVAHTWIWTDDPPDIDIDHDPDVVVSVVVRVVVVVVCVVPVVLRNDADPPRDSDDDDPPDDDD

Secondary structure (DSSP, 8-state):
--TTT----------TT-EEEESHHHHSSTTEEEEE-SS-EEEEE-SSHHHHHHHHHHHHHHHHHH-TTTTS--GGG-SSPP-TT----